Protein AF-A0A831V2F8-F1 (afdb_monomer_lite)

Sequence (183 aa):
MRHIHQRRVPRESDLRRYWKVMTLSERFEQLVAALLGAIIAVIILLALWELVRLVVETLLLQHQSVLAHSVFQRLFGAILTLLIAMEFQHSIIKVIERREHIIQTKIVILIALLALARKFIVLDTGATEPTMVFALAFGVLVLGGVYWLIEQRDAARRGEEAETRVTSAEHPETDDASSRKPS

Radius of gyration: 27.71 Å; chains: 1; bounding box: 48×60×98 Å

Structure (mmCIF, N/CA/C/O backbone):
data_AF-A0A831V2F8-F1
#
_entry.id   AF-A0A831V2F8-F1
#
loop_
_atom_site.group_PDB
_atom_site.id
_atom_site.type_symbol
_atom_site.label_atom_id
_atom_site.label_alt_id
_atom_site.label_comp_id
_atom_site.label_asym_id
_atom_site.label_entity_id
_atom_site.label_seq_id
_atom_site.pdbx_PDB_ins_code
_atom_site.Cartn_x
_atom_site.Cartn_y
_atom_site.Cartn_z
_atom_site.occupancy
_atom_site.B_iso_or_equiv
_atom_site.auth_seq_id
_atom_site.auth_comp_id
_atom_site.auth_asym_id
_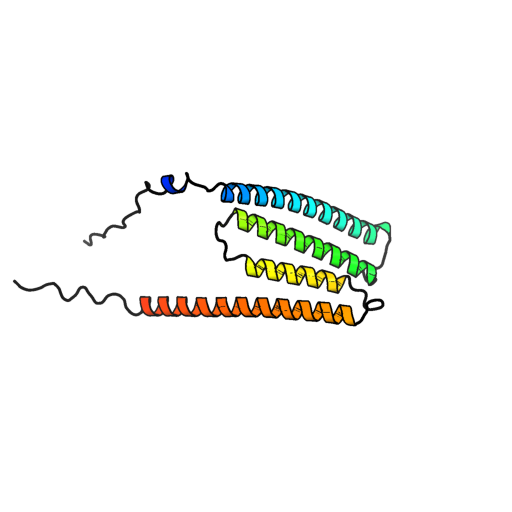atom_site.auth_atom_id
_atom_site.pdbx_PDB_model_num
ATOM 1 N N . MET A 1 1 ? -8.164 -39.244 50.271 1.00 42.78 1 MET A N 1
ATOM 2 C CA . MET A 1 1 ? -9.124 -39.095 49.155 1.00 42.78 1 MET A CA 1
ATOM 3 C C . MET A 1 1 ? -9.509 -37.622 49.056 1.00 42.78 1 MET A C 1
ATOM 5 O O . MET A 1 1 ? -10.191 -37.127 49.940 1.00 42.78 1 MET A O 1
ATOM 9 N N . ARG A 1 2 ? -8.952 -36.887 48.080 1.00 38.97 2 ARG A N 1
ATOM 10 C CA . ARG A 1 2 ? -9.178 -35.441 47.888 1.00 38.97 2 ARG A CA 1
ATOM 11 C C . ARG A 1 2 ? -10.436 -35.233 47.042 1.00 38.97 2 ARG A C 1
ATOM 13 O O . ARG A 1 2 ? -10.473 -35.670 45.897 1.00 38.97 2 ARG A O 1
ATOM 20 N N . HIS A 1 3 ? -11.437 -34.566 47.608 1.00 46.75 3 HIS A N 1
ATOM 21 C CA . HIS A 1 3 ? -12.603 -34.077 46.877 1.00 46.75 3 HIS A CA 1
ATOM 22 C C . HIS A 1 3 ? -12.227 -32.796 46.118 1.00 46.75 3 HIS A C 1
ATOM 24 O O . HIS A 1 3 ? -11.778 -31.822 46.714 1.00 46.75 3 HIS A O 1
ATOM 30 N N . ILE A 1 4 ? -12.380 -32.823 44.794 1.00 60.44 4 ILE A N 1
ATOM 31 C CA . ILE A 1 4 ? -12.066 -31.727 43.870 1.00 60.44 4 ILE A CA 1
ATOM 32 C C . ILE A 1 4 ? -13.228 -30.722 43.881 1.00 60.44 4 ILE A C 1
ATOM 34 O O . ILE A 1 4 ? -14.377 -31.089 43.635 1.00 60.44 4 ILE A O 1
ATOM 38 N N . HIS A 1 5 ? -12.932 -29.454 44.174 1.00 50.97 5 HIS A N 1
ATOM 39 C CA . HIS A 1 5 ? -13.877 -28.342 44.087 1.00 50.97 5 HIS A CA 1
ATOM 40 C C . HIS A 1 5 ? -14.107 -27.907 42.629 1.00 50.97 5 HIS A C 1
ATOM 42 O O . HIS A 1 5 ? -13.203 -27.475 41.922 1.00 50.97 5 HIS A O 1
ATOM 48 N N . GLN A 1 6 ? -15.360 -28.083 42.213 1.00 54.88 6 GLN A N 1
ATOM 49 C CA . GLN A 1 6 ? -16.179 -27.270 41.308 1.00 54.88 6 GLN A CA 1
ATOM 50 C C . GLN A 1 6 ? -15.471 -26.224 40.421 1.00 54.88 6 GLN A C 1
ATOM 52 O O . GLN A 1 6 ? -15.210 -25.100 40.841 1.00 54.88 6 GLN A O 1
ATOM 57 N N . ARG A 1 7 ? -15.357 -26.523 39.119 1.00 49.09 7 ARG A N 1
ATOM 58 C CA . ARG A 1 7 ? -15.376 -25.484 38.077 1.00 49.09 7 ARG A CA 1
ATOM 59 C C . ARG A 1 7 ? -16.835 -25.109 37.810 1.00 49.09 7 ARG A C 1
ATOM 61 O O . ARG A 1 7 ? -17.581 -25.912 37.254 1.00 49.09 7 ARG A O 1
ATOM 68 N N . ARG A 1 8 ? -17.259 -23.907 38.210 1.00 52.59 8 ARG A N 1
ATOM 69 C CA . ARG A 1 8 ? -18.537 -23.339 37.756 1.00 52.59 8 ARG A CA 1
ATOM 70 C C . ARG A 1 8 ? -18.404 -22.977 36.278 1.00 52.59 8 ARG A C 1
ATOM 72 O O . ARG A 1 8 ? -17.738 -22.010 35.929 1.00 52.59 8 ARG A O 1
ATOM 79 N N . VAL A 1 9 ? -19.027 -23.776 35.421 1.00 52.88 9 VAL A N 1
ATOM 80 C CA . VAL A 1 9 ? -19.298 -23.432 34.022 1.00 52.88 9 VAL A CA 1
ATOM 81 C C . VAL A 1 9 ? -20.308 -22.275 33.980 1.00 52.88 9 VAL A C 1
ATOM 83 O O . VAL A 1 9 ? -21.363 -22.384 34.614 1.00 52.88 9 VAL A O 1
ATOM 86 N N . PRO A 1 10 ? -20.018 -21.161 33.281 1.00 50.22 10 PRO A N 1
ATOM 87 C CA . PRO A 1 10 ? -20.998 -20.109 33.047 1.00 50.22 10 PRO A CA 1
ATOM 88 C C . PRO A 1 10 ? -22.202 -20.678 32.289 1.00 50.22 10 PRO A C 1
ATOM 90 O O . PRO A 1 10 ? -22.064 -21.398 31.305 1.00 50.22 10 PRO A O 1
ATOM 93 N N . ARG A 1 11 ? -23.390 -20.388 32.813 1.00 50.78 11 ARG A N 1
ATOM 94 C CA . ARG A 1 11 ? -24.685 -20.943 32.417 1.00 50.78 11 ARG A CA 1
ATOM 95 C C . ARG A 1 11 ? -25.108 -20.369 31.055 1.00 50.78 11 ARG A C 1
ATOM 97 O O . ARG A 1 11 ? -25.172 -19.157 30.894 1.00 50.78 11 ARG A O 1
ATOM 104 N N . GLU A 1 12 ? -25.425 -21.238 30.097 1.00 57.12 12 GLU A N 1
ATOM 105 C CA . GLU A 1 12 ? -25.639 -20.946 28.663 1.00 57.12 12 GLU A CA 1
ATOM 106 C C . GLU A 1 12 ? -26.826 -20.022 28.293 1.00 57.12 12 GLU A C 1
ATOM 108 O O . GLU A 1 12 ? -27.190 -19.903 27.122 1.00 57.12 12 GLU A O 1
ATOM 113 N N . SER A 1 13 ? -27.460 -19.336 29.245 1.00 54.94 13 SER A N 1
ATOM 114 C CA . SER A 1 13 ? -28.701 -18.587 28.996 1.00 54.94 13 SER A CA 1
ATOM 115 C C . SER A 1 13 ? -28.550 -17.079 28.748 1.00 54.94 13 SER A C 1
ATOM 117 O O . SER A 1 13 ? -29.557 -16.449 28.434 1.00 54.94 13 SER A O 1
ATOM 119 N N . ASP A 1 14 ? -27.339 -16.508 28.781 1.00 51.28 14 ASP A N 1
ATOM 120 C CA . ASP A 1 14 ? -27.121 -15.065 28.523 1.00 51.28 14 ASP A CA 1
ATOM 121 C C . ASP A 1 14 ? -26.509 -14.730 27.149 1.00 51.28 14 ASP A C 1
ATOM 123 O O . ASP A 1 14 ? -26.396 -13.563 26.781 1.00 51.28 14 ASP A O 1
ATOM 127 N N . LEU A 1 15 ? -26.202 -15.729 26.314 1.00 54.66 15 LEU A N 1
ATOM 128 C CA . LEU A 1 15 ? -25.668 -15.487 24.963 1.00 54.66 15 LEU A CA 1
ATOM 129 C C . LEU A 1 15 ? -26.760 -15.050 23.973 1.00 54.66 15 LEU A C 1
ATOM 131 O O . LEU A 1 15 ? -26.534 -14.207 23.109 1.00 54.66 15 LEU A O 1
ATOM 135 N N . ARG A 1 16 ? -27.989 -15.562 24.121 1.00 55.72 16 ARG A N 1
ATOM 136 C CA . ARG A 1 16 ? -29.095 -15.277 23.187 1.00 55.72 16 ARG A CA 1
ATOM 137 C C . ARG A 1 16 ? -29.676 -13.866 23.304 1.00 55.72 16 ARG A C 1
ATOM 139 O O . ARG A 1 16 ? -30.318 -13.413 22.358 1.00 55.72 16 ARG A O 1
ATOM 146 N N . ARG A 1 17 ? -29.473 -13.168 24.428 1.00 50.97 17 ARG A N 1
ATOM 147 C CA . ARG A 1 17 ? -30.056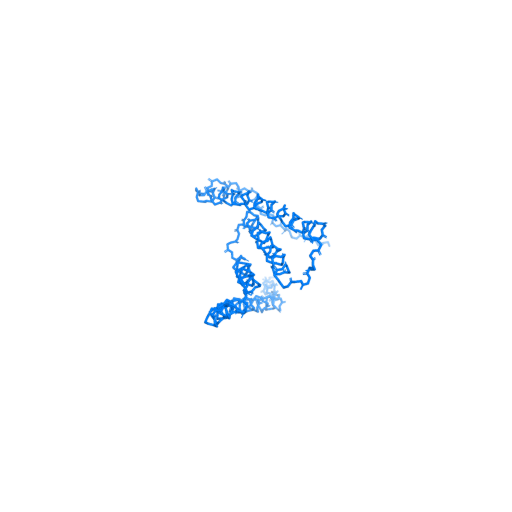 -11.834 24.663 1.00 50.97 17 ARG A CA 1
ATOM 148 C C . ARG A 1 17 ? -29.176 -10.687 24.137 1.00 50.97 17 ARG A C 1
ATOM 150 O O . ARG A 1 17 ? -29.724 -9.643 23.809 1.00 50.97 17 ARG A O 1
ATOM 157 N N . TYR A 1 18 ? -27.879 -10.917 23.907 1.00 51.38 18 TYR A N 1
ATOM 158 C CA . TYR A 1 18 ? -27.002 -9.987 23.169 1.00 51.38 18 TYR A CA 1
ATOM 159 C C . TYR A 1 18 ? -27.113 -10.116 21.637 1.00 51.38 18 TYR A C 1
ATOM 161 O O . TYR A 1 18 ? -26.803 -9.183 20.906 1.00 51.38 18 TYR A O 1
ATOM 169 N N . TRP A 1 19 ? -27.613 -11.248 21.129 1.00 49.22 19 TRP A N 1
ATOM 170 C CA . TRP A 1 19 ? -27.715 -11.526 19.686 1.00 49.22 19 TRP A CA 1
ATOM 171 C C . TRP A 1 19 ? -28.870 -10.813 18.971 1.00 49.22 19 TRP A C 1
ATOM 173 O O . TRP A 1 19 ? -28.922 -10.801 17.742 1.00 49.22 19 TRP A O 1
ATOM 183 N N . LYS A 1 20 ? -29.821 -10.229 19.710 1.00 56.22 20 LYS A N 1
ATOM 184 C CA . LYS A 1 20 ? -31.050 -9.665 19.129 1.00 56.22 20 LYS A CA 1
ATOM 185 C C . LYS A 1 20 ? -31.194 -8.156 19.306 1.00 56.22 20 LYS A C 1
ATOM 187 O O . LYS A 1 20 ? -32.311 -7.653 19.275 1.00 56.22 20 LYS A O 1
ATOM 192 N N . VAL A 1 21 ? -30.076 -7.444 19.429 1.00 50.19 21 VAL A N 1
ATOM 193 C CA . VAL A 1 21 ? -30.029 -5.998 19.179 1.00 50.19 21 VAL A CA 1
ATOM 194 C C . VAL A 1 21 ? -28.706 -5.632 18.492 1.00 50.19 21 VAL A C 1
ATOM 196 O O . VAL A 1 21 ? -27.949 -4.809 18.986 1.00 50.19 21 VAL A O 1
ATOM 199 N N . MET A 1 22 ? -28.401 -6.249 17.343 1.00 49.69 22 MET A N 1
ATOM 200 C CA . MET A 1 22 ? -27.453 -5.609 16.420 1.00 49.69 22 MET A CA 1
ATOM 201 C C . MET A 1 22 ? -28.088 -4.287 15.993 1.00 49.69 22 MET A C 1
ATOM 203 O O . MET A 1 22 ? -29.151 -4.275 15.364 1.00 49.69 22 MET A O 1
ATOM 207 N N . THR A 1 23 ? -27.470 -3.180 16.383 1.00 66.50 23 THR A N 1
ATOM 208 C CA . THR A 1 23 ? -27.833 -1.843 15.923 1.00 66.50 23 THR A CA 1
ATOM 209 C C . THR A 1 23 ? -27.769 -1.814 14.389 1.00 66.50 23 THR A C 1
ATOM 211 O O . THR A 1 23 ? -26.953 -2.501 13.774 1.00 66.50 23 THR A O 1
ATOM 214 N N . LEU A 1 24 ? -28.651 -1.051 13.733 1.00 66.06 24 LEU A N 1
ATOM 215 C CA . LEU A 1 24 ? -28.667 -0.914 12.264 1.00 66.06 24 LEU A CA 1
ATOM 216 C C . LEU A 1 24 ? -27.278 -0.570 11.690 1.00 66.06 24 LEU A C 1
ATOM 218 O O . LEU A 1 24 ? -26.928 -1.040 10.609 1.00 66.06 24 LEU A O 1
ATOM 222 N N . SER A 1 25 ? -26.478 0.182 12.452 1.00 66.38 25 SER A N 1
ATOM 223 C CA . SER A 1 25 ? -25.101 0.558 12.133 1.00 66.38 25 SER A CA 1
ATOM 224 C C . SER A 1 25 ? -24.179 -0.639 11.904 1.00 66.38 25 SER A C 1
ATOM 226 O O . SER A 1 25 ? -23.386 -0.624 10.973 1.00 66.38 25 SER A O 1
ATOM 228 N N . GLU A 1 26 ? -24.315 -1.704 12.690 1.00 71.62 26 GLU A N 1
ATOM 229 C CA . GLU A 1 26 ? -23.424 -2.864 12.612 1.00 71.62 26 GLU A CA 1
ATOM 230 C C . GLU A 1 26 ? -23.731 -3.742 11.388 1.00 71.62 26 GLU A C 1
ATOM 232 O O . GLU A 1 26 ? -22.834 -4.274 10.738 1.00 71.62 26 GLU A O 1
ATOM 237 N N . ARG A 1 27 ? -25.012 -3.847 11.011 1.00 76.50 27 ARG A N 1
ATOM 238 C CA . ARG A 1 27 ? -25.413 -4.497 9.752 1.00 76.50 27 ARG A CA 1
ATOM 239 C C . ARG A 1 27 ? -24.980 -3.687 8.534 1.00 76.50 27 ARG A C 1
ATOM 241 O O . ARG A 1 27 ? -24.582 -4.269 7.529 1.00 76.50 27 ARG A O 1
ATOM 248 N N . PHE A 1 28 ? -25.067 -2.361 8.628 1.00 80.50 28 PHE A N 1
ATOM 249 C CA . PHE A 1 28 ? -24.579 -1.460 7.591 1.00 80.50 28 PHE A CA 1
ATOM 250 C C . PHE A 1 28 ? -23.063 -1.595 7.410 1.00 80.50 28 PHE A C 1
ATOM 252 O O . PHE A 1 28 ? -22.603 -1.762 6.285 1.00 80.50 28 PHE A O 1
ATOM 259 N N . GLU A 1 29 ? -22.299 -1.622 8.502 1.00 79.31 29 GLU A N 1
ATOM 260 C CA . GLU A 1 29 ? -20.845 -1.802 8.477 1.00 79.31 29 GLU A CA 1
ATOM 261 C C . GLU A 1 29 ? -20.440 -3.124 7.814 1.00 79.31 29 GLU A C 1
ATOM 263 O O . GLU A 1 29 ? -19.597 -3.132 6.919 1.00 79.31 29 GLU A O 1
ATOM 268 N N . GLN A 1 30 ? -21.101 -4.230 8.167 1.00 80.69 30 GLN A N 1
ATOM 269 C CA . GLN A 1 30 ? -20.844 -5.530 7.540 1.00 80.69 30 GLN A CA 1
ATOM 270 C C . GLN A 1 30 ? -21.167 -5.541 6.042 1.00 80.69 30 GLN A C 1
ATOM 272 O O . GLN A 1 30 ? -20.409 -6.111 5.257 1.00 80.69 30 GLN A O 1
ATOM 277 N N . LEU A 1 31 ? -22.268 -4.904 5.630 1.00 86.75 31 LEU A N 1
ATOM 278 C CA . LEU A 1 31 ? -22.642 -4.808 4.219 1.00 86.75 31 LEU A CA 1
ATOM 279 C C . LEU A 1 31 ? -21.632 -3.969 3.426 1.00 86.75 31 LEU A C 1
ATOM 281 O O . LEU A 1 31 ? -21.226 -4.371 2.336 1.00 86.75 31 LEU A O 1
ATOM 285 N N . VAL A 1 32 ? -21.191 -2.838 3.983 1.00 87.19 32 VAL A N 1
ATOM 286 C CA . VAL A 1 32 ? -20.168 -1.981 3.370 1.00 87.19 32 VAL A CA 1
ATOM 287 C C . VAL A 1 32 ? -18.833 -2.716 3.275 1.00 87.19 32 VAL A C 1
ATOM 289 O O . VAL A 1 32 ? -18.218 -2.701 2.212 1.00 87.19 32 VAL A O 1
ATOM 292 N N . ALA A 1 33 ? -18.401 -3.403 4.334 1.00 85.38 33 ALA A N 1
ATOM 293 C CA . ALA A 1 33 ? -17.159 -4.171 4.335 1.00 85.38 33 ALA A CA 1
ATOM 294 C C . ALA A 1 33 ? -17.191 -5.322 3.316 1.00 85.38 33 ALA A C 1
ATOM 296 O O . ALA A 1 33 ? -16.221 -5.519 2.585 1.00 85.38 33 ALA A O 1
ATOM 297 N N . ALA A 1 34 ? -18.313 -6.040 3.206 1.00 86.38 34 ALA A N 1
ATOM 298 C CA . ALA A 1 34 ? -18.486 -7.103 2.217 1.00 86.38 34 ALA A CA 1
ATOM 299 C C . ALA A 1 34 ? -18.450 -6.564 0.778 1.00 86.38 34 ALA A C 1
ATOM 301 O O . ALA A 1 34 ? -17.756 -7.122 -0.075 1.00 86.38 34 ALA A O 1
ATOM 302 N N . LEU A 1 35 ? -19.152 -5.456 0.511 1.00 91.75 35 LEU A N 1
ATOM 303 C CA . LEU A 1 35 ? -19.142 -4.806 -0.799 1.00 91.75 35 LEU A CA 1
ATOM 304 C C . LEU A 1 35 ? -17.740 -4.300 -1.159 1.00 91.75 35 LEU A C 1
ATOM 306 O O . LEU A 1 35 ? -17.266 -4.529 -2.270 1.00 91.75 35 LEU A O 1
ATOM 310 N N . LEU A 1 36 ? -17.057 -3.656 -0.211 1.00 90.81 36 LEU A N 1
ATOM 311 C CA . LEU A 1 36 ? -15.697 -3.163 -0.397 1.00 90.81 36 LEU A CA 1
ATOM 312 C C . LEU A 1 36 ? -14.716 -4.313 -0.655 1.00 90.81 36 LEU A C 1
ATOM 314 O O . LEU A 1 36 ? -13.909 -4.224 -1.578 1.00 90.81 36 LEU A O 1
ATOM 318 N N . GLY A 1 37 ? -14.823 -5.412 0.096 1.00 91.25 37 GLY A N 1
ATOM 319 C CA . GLY A 1 37 ? -14.032 -6.622 -0.126 1.00 91.25 37 GLY A CA 1
ATOM 320 C C . GLY A 1 37 ? -14.228 -7.197 -1.530 1.00 91.25 37 GLY A C 1
ATOM 321 O O . GLY A 1 37 ? -13.247 -7.504 -2.203 1.00 91.25 37 GLY A O 1
ATOM 322 N N . ALA A 1 38 ? -15.471 -7.266 -2.016 1.00 93.19 38 ALA A N 1
ATOM 323 C CA . ALA A 1 38 ? -15.769 -7.736 -3.370 1.00 93.19 38 ALA A CA 1
ATOM 324 C C . ALA A 1 38 ? -15.183 -6.817 -4.457 1.00 93.19 38 ALA A C 1
ATOM 326 O O . ALA A 1 38 ? -14.589 -7.300 -5.421 1.00 93.19 38 ALA A O 1
ATOM 327 N N . ILE A 1 39 ? -15.302 -5.496 -4.292 1.00 95.31 39 ILE A N 1
ATOM 328 C CA . ILE A 1 39 ? -14.727 -4.517 -5.226 1.00 95.31 39 ILE A CA 1
ATOM 329 C C . ILE A 1 39 ? -13.201 -4.648 -5.269 1.00 95.31 39 ILE A C 1
ATOM 331 O O . ILE A 1 39 ? -12.621 -4.713 -6.354 1.00 95.31 39 ILE A O 1
ATOM 335 N N . ILE A 1 40 ? -12.544 -4.728 -4.108 1.00 93.31 40 ILE A N 1
ATOM 336 C CA . ILE A 1 40 ? -11.086 -4.877 -4.032 1.00 93.31 40 ILE A CA 1
ATOM 337 C C . ILE A 1 40 ? -10.644 -6.203 -4.664 1.00 93.31 40 ILE A C 1
ATOM 339 O O . ILE A 1 40 ? -9.666 -6.207 -5.408 1.00 93.31 40 ILE A O 1
ATOM 343 N N . ALA A 1 41 ? -11.377 -7.299 -4.452 1.00 94.44 41 ALA A N 1
ATOM 344 C CA . ALA A 1 41 ? -11.075 -8.585 -5.080 1.00 94.44 41 ALA A CA 1
ATOM 345 C C . ALA A 1 41 ? -11.076 -8.494 -6.614 1.00 94.44 41 ALA A C 1
ATOM 347 O O . ALA A 1 41 ? -10.150 -8.975 -7.268 1.00 94.44 41 ALA A O 1
ATOM 348 N N . VAL A 1 42 ? -12.068 -7.814 -7.200 1.00 96.62 42 VAL A N 1
ATOM 349 C CA . VAL A 1 42 ? -12.112 -7.564 -8.650 1.00 96.62 42 VAL A CA 1
ATOM 350 C C . VAL A 1 42 ? -10.925 -6.708 -9.097 1.00 96.62 42 VAL A C 1
ATOM 352 O O . VAL A 1 42 ? -10.275 -7.040 -10.086 1.00 96.62 42 VAL A O 1
ATOM 355 N N . ILE A 1 43 ? -10.593 -5.645 -8.359 1.00 95.50 43 ILE A N 1
ATOM 356 C CA . ILE A 1 43 ? -9.433 -4.790 -8.659 1.00 95.50 43 ILE A CA 1
ATOM 357 C C . ILE A 1 43 ? -8.130 -5.598 -8.640 1.00 95.50 43 ILE A C 1
ATOM 359 O O . ILE A 1 43 ? -7.308 -5.427 -9.536 1.00 95.50 43 ILE A O 1
ATOM 363 N N . ILE A 1 44 ? -7.945 -6.494 -7.666 1.00 95.69 44 ILE A N 1
ATOM 364 C CA . ILE A 1 44 ? -6.767 -7.369 -7.577 1.00 95.69 44 ILE A CA 1
ATOM 365 C C . ILE A 1 44 ? -6.667 -8.263 -8.812 1.00 95.69 44 ILE A C 1
ATOM 367 O O . ILE A 1 44 ? -5.592 -8.360 -9.398 1.00 95.69 44 ILE A O 1
ATOM 371 N N . LEU A 1 45 ? -7.771 -8.885 -9.239 1.00 97.31 45 LEU A N 1
ATOM 372 C CA . LEU A 1 45 ? -7.783 -9.737 -10.431 1.00 97.31 45 LEU A CA 1
ATOM 373 C C . LEU A 1 45 ? -7.425 -8.950 -11.698 1.00 97.31 45 LEU A C 1
ATOM 375 O O . LEU A 1 45 ? -6.604 -9.410 -12.491 1.00 97.31 45 LEU A O 1
ATOM 379 N N . LEU A 1 46 ? -7.988 -7.751 -11.868 1.00 96.38 46 LEU A N 1
ATOM 380 C CA . LEU A 1 46 ? -7.681 -6.872 -12.999 1.00 96.38 46 LEU A CA 1
ATOM 381 C C . LEU A 1 46 ? -6.220 -6.403 -12.980 1.00 96.38 46 LEU A C 1
ATOM 383 O O . LEU A 1 46 ? -5.549 -6.437 -14.008 1.00 96.38 46 LEU A O 1
ATOM 387 N N . ALA A 1 47 ? -5.710 -5.999 -11.816 1.00 95.00 47 ALA A N 1
ATOM 388 C CA . ALA A 1 47 ? -4.330 -5.552 -11.657 1.00 95.00 47 ALA A CA 1
ATOM 389 C C . ALA A 1 47 ? -3.326 -6.690 -11.885 1.00 95.00 47 ALA A C 1
ATOM 391 O O . ALA A 1 47 ? -2.286 -6.476 -12.504 1.00 95.00 47 ALA A O 1
ATOM 392 N N . LEU A 1 48 ? -3.639 -7.903 -11.423 1.00 96.81 48 LEU A N 1
ATOM 393 C CA . LEU A 1 48 ? -2.827 -9.090 -11.674 1.00 96.81 48 LEU A CA 1
ATOM 394 C C . LEU A 1 48 ? -2.808 -9.437 -13.165 1.00 96.81 48 LEU A C 1
ATOM 396 O O . LEU A 1 48 ? -1.740 -9.701 -13.713 1.00 96.81 48 LEU A O 1
ATOM 400 N N . TRP A 1 49 ? -3.968 -9.407 -13.823 1.00 97.38 49 TRP A N 1
ATOM 401 C CA . TRP A 1 49 ? -4.064 -9.628 -15.264 1.00 97.38 49 TRP A CA 1
ATOM 402 C C . TRP A 1 49 ? -3.209 -8.627 -16.048 1.00 97.38 49 TRP A C 1
ATOM 404 O O . TRP A 1 49 ? -2.409 -9.024 -16.897 1.00 97.38 49 TRP A O 1
ATOM 414 N N . GLU A 1 50 ? -3.326 -7.341 -15.721 1.00 94.88 50 GLU A N 1
ATOM 415 C CA . GLU A 1 50 ? -2.544 -6.279 -16.355 1.00 94.88 50 GLU A CA 1
ATOM 416 C C . GLU A 1 50 ? -1.041 -6.448 -16.102 1.00 94.88 50 GLU A C 1
ATOM 418 O O . GLU A 1 50 ? -0.236 -6.298 -17.019 1.00 94.88 50 GLU A O 1
ATOM 423 N N . LEU A 1 51 ? -0.647 -6.834 -14.885 1.00 94.31 51 LEU A N 1
ATOM 424 C CA . LEU A 1 51 ? 0.748 -7.109 -14.551 1.00 94.31 51 LEU A CA 1
ATOM 425 C C . LEU A 1 51 ? 1.310 -8.275 -15.375 1.00 94.31 51 LEU A C 1
ATOM 427 O O . LEU A 1 51 ? 2.412 -8.168 -15.912 1.00 94.31 51 LEU A O 1
ATOM 431 N N . VAL A 1 52 ? 0.562 -9.373 -15.508 1.00 94.44 52 VAL A N 1
ATOM 432 C CA . VAL A 1 52 ? 0.974 -10.520 -16.333 1.00 94.44 52 VAL A CA 1
ATOM 433 C C . VAL A 1 52 ? 1.112 -10.101 -17.793 1.00 94.44 52 VAL A C 1
ATOM 435 O O . VAL A 1 52 ? 2.129 -10.409 -18.416 1.00 94.44 52 VAL A O 1
ATOM 438 N N . ARG A 1 53 ? 0.140 -9.354 -18.330 1.00 93.94 53 ARG A N 1
ATOM 439 C CA . ARG A 1 53 ? 0.202 -8.822 -19.695 1.00 93.94 53 ARG A CA 1
ATOM 440 C C . ARG A 1 53 ? 1.444 -7.955 -19.899 1.00 93.94 53 ARG A C 1
ATOM 442 O O . ARG A 1 53 ? 2.170 -8.168 -20.867 1.00 93.94 53 ARG A O 1
ATOM 449 N N . LEU A 1 54 ? 1.713 -7.032 -18.976 1.00 91.38 54 LEU A N 1
ATOM 450 C CA . LEU A 1 54 ? 2.869 -6.140 -19.015 1.00 91.38 54 LEU A CA 1
ATOM 451 C C . LEU A 1 54 ? 4.190 -6.922 -19.031 1.00 91.38 54 LEU A C 1
ATOM 453 O O . LEU A 1 54 ? 5.074 -6.619 -19.832 1.00 91.38 54 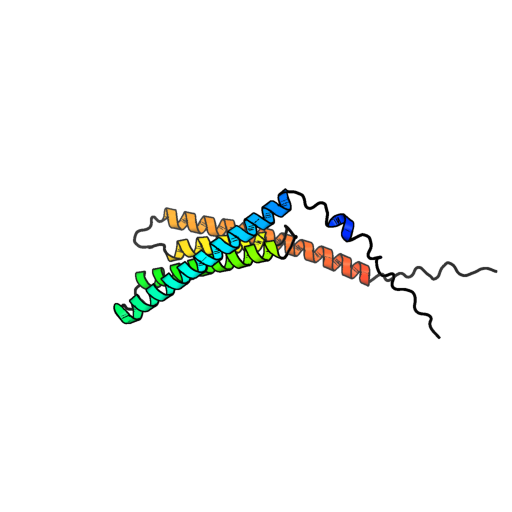LEU A O 1
ATOM 457 N N . VAL A 1 55 ? 4.325 -7.943 -18.180 1.00 90.75 55 VAL A N 1
ATOM 458 C CA . VAL A 1 55 ? 5.517 -8.807 -18.122 1.00 90.75 55 VAL A CA 1
ATOM 459 C C . VAL A 1 55 ? 5.692 -9.591 -19.424 1.00 90.75 55 VAL A C 1
ATOM 461 O O . VAL A 1 55 ? 6.786 -9.595 -19.988 1.00 90.75 55 VAL A O 1
ATOM 464 N N . VAL A 1 56 ? 4.624 -10.220 -19.921 1.00 90.56 56 VAL A N 1
ATOM 465 C CA . VAL A 1 56 ? 4.636 -11.008 -21.164 1.00 90.56 56 VAL A CA 1
ATOM 466 C C . VAL A 1 56 ? 5.010 -10.140 -22.361 1.00 90.56 56 VAL A C 1
ATOM 468 O O . VAL A 1 56 ? 5.891 -10.513 -23.132 1.00 90.56 56 VAL A O 1
ATOM 471 N N . GLU A 1 57 ? 4.396 -8.967 -22.508 1.00 88.38 57 GLU A N 1
ATOM 472 C CA . GLU A 1 57 ? 4.679 -8.064 -23.624 1.00 88.38 57 GLU A CA 1
ATOM 473 C C . GLU A 1 57 ? 6.120 -7.548 -23.586 1.00 88.38 57 GLU A C 1
ATOM 475 O O . GLU A 1 57 ? 6.808 -7.544 -24.609 1.00 88.38 57 GLU A O 1
ATOM 480 N N . THR A 1 58 ? 6.609 -7.191 -22.399 1.00 85.50 58 THR A N 1
ATOM 481 C CA . THR A 1 58 ? 7.971 -6.678 -22.220 1.00 85.50 58 THR A CA 1
ATOM 482 C C . THR A 1 58 ? 9.030 -7.736 -22.547 1.00 85.50 58 THR A C 1
ATOM 484 O O . THR A 1 58 ? 9.978 -7.438 -23.274 1.00 85.50 58 THR A O 1
ATOM 487 N N . LEU A 1 59 ? 8.882 -8.961 -22.023 1.00 82.88 59 LEU A N 1
ATOM 488 C CA . LEU A 1 59 ? 9.884 -10.022 -22.180 1.00 82.88 59 LEU A CA 1
ATOM 489 C C . LEU A 1 59 ? 9.793 -10.733 -23.533 1.00 82.88 59 LEU A C 1
ATOM 491 O O . LEU A 1 59 ? 10.824 -10.987 -24.146 1.00 82.88 59 LEU A O 1
ATOM 495 N N . LEU A 1 60 ? 8.584 -11.092 -23.977 1.00 81.00 60 LEU A N 1
ATOM 496 C CA . LEU A 1 60 ? 8.392 -12.000 -25.114 1.00 81.00 60 LEU A CA 1
ATOM 497 C C . LEU A 1 60 ? 8.133 -11.266 -26.431 1.00 81.00 60 LEU A C 1
ATOM 499 O O . LEU A 1 60 ? 8.593 -11.722 -27.475 1.00 81.00 60 LEU A O 1
ATOM 503 N N . LEU A 1 61 ? 7.400 -10.148 -26.405 1.00 76.44 61 LEU A N 1
ATOM 504 C CA . LEU A 1 61 ? 7.014 -9.441 -27.631 1.00 76.44 61 LEU A CA 1
ATOM 505 C C . LEU A 1 61 ? 8.034 -8.365 -28.003 1.00 76.44 61 LEU A C 1
ATOM 507 O O . LEU A 1 61 ? 8.501 -8.324 -29.138 1.00 76.44 61 LEU A O 1
ATOM 511 N N . GLN A 1 62 ? 8.412 -7.511 -27.051 1.00 78.25 62 GLN A N 1
ATOM 512 C CA . GLN A 1 62 ? 9.234 -6.335 -27.342 1.00 78.25 62 GLN A CA 1
ATOM 513 C C . GLN A 1 62 ? 10.748 -6.564 -27.184 1.00 78.25 62 GLN A C 1
ATOM 515 O O . GLN A 1 62 ? 11.515 -5.702 -27.603 1.00 78.25 62 GLN A O 1
ATOM 520 N N . HIS A 1 63 ? 11.190 -7.690 -26.598 1.00 77.75 63 HIS A N 1
ATOM 521 C CA . HIS A 1 63 ? 12.609 -7.992 -26.311 1.00 77.75 63 HIS A CA 1
ATOM 522 C C . HIS A 1 63 ? 13.357 -6.836 -25.613 1.00 77.75 63 HIS A C 1
ATOM 524 O O . HIS A 1 63 ? 14.566 -6.658 -25.776 1.00 77.75 63 HIS A O 1
ATOM 530 N N . GLN A 1 64 ? 12.636 -6.024 -24.838 1.00 72.62 64 GLN A N 1
ATOM 531 C CA . GLN A 1 64 ? 13.212 -4.867 -24.165 1.00 72.62 64 GLN A CA 1
ATOM 532 C C . GLN A 1 64 ? 14.113 -5.347 -23.032 1.00 72.62 64 GLN A C 1
ATOM 534 O O . GLN A 1 64 ? 13.786 -6.291 -22.307 1.00 72.62 64 GLN A O 1
ATOM 539 N N . SER A 1 65 ? 15.239 -4.667 -22.826 1.00 73.50 65 SER A N 1
ATOM 540 C CA . SER A 1 65 ? 16.054 -4.924 -21.646 1.00 73.50 65 SER A CA 1
ATOM 541 C C . SER A 1 65 ? 15.263 -4.518 -20.400 1.00 73.50 65 SER A C 1
ATOM 543 O O . SER A 1 65 ? 14.951 -3.351 -20.181 1.00 73.50 65 SER A O 1
ATOM 545 N N . VAL A 1 66 ? 14.935 -5.493 -19.549 1.00 68.25 66 VAL A N 1
ATOM 546 C CA . VAL A 1 66 ? 14.192 -5.270 -18.291 1.00 68.25 66 VAL A CA 1
ATOM 547 C C . VAL A 1 66 ? 14.930 -4.295 -17.360 1.00 68.25 66 VAL A C 1
ATOM 549 O O . VAL A 1 66 ? 14.314 -3.631 -16.533 1.00 68.25 66 VAL A O 1
ATOM 552 N N . LEU A 1 67 ? 16.251 -4.173 -17.533 1.00 72.44 67 LEU A N 1
ATOM 553 C CA . LEU A 1 67 ? 17.110 -3.239 -16.808 1.00 72.44 67 LEU A CA 1
ATOM 554 C C . LEU A 1 67 ? 16.991 -1.784 -17.300 1.00 72.44 67 LEU A C 1
ATOM 556 O O . LEU A 1 67 ? 17.582 -0.892 -16.693 1.00 72.44 67 LEU A O 1
ATOM 560 N N . ALA A 1 68 ? 16.235 -1.514 -18.371 1.00 80.56 68 ALA A N 1
ATOM 561 C CA . ALA A 1 68 ? 15.904 -0.151 -18.757 1.00 80.56 68 ALA A CA 1
ATOM 562 C C . ALA A 1 68 ? 15.089 0.512 -17.638 1.00 80.56 68 ALA A C 1
ATOM 564 O O . ALA A 1 68 ? 14.039 0.009 -17.231 1.00 80.56 68 ALA A O 1
ATOM 565 N N . HIS A 1 69 ? 15.566 1.666 -17.164 1.00 78.81 69 HIS A N 1
ATOM 566 C CA . HIS A 1 69 ? 15.033 2.356 -15.986 1.00 78.81 69 HIS A CA 1
ATOM 567 C C . HIS A 1 69 ? 13.501 2.507 -16.012 1.00 78.81 69 HIS A C 1
ATOM 569 O O . HIS A 1 69 ? 12.820 2.152 -15.052 1.00 78.81 69 HIS A O 1
ATOM 575 N N . SER A 1 70 ? 12.941 2.919 -17.154 1.00 82.12 70 SER A N 1
ATOM 576 C CA . SER A 1 70 ? 11.500 3.148 -17.306 1.00 82.12 70 SER A CA 1
ATOM 577 C C . SER A 1 70 ? 10.657 1.868 -17.298 1.00 82.12 70 SER A C 1
ATOM 579 O O . SER A 1 70 ? 9.488 1.901 -16.917 1.00 82.12 70 SER A O 1
ATOM 581 N N . VAL A 1 71 ? 11.204 0.737 -17.746 1.00 84.38 71 VAL A N 1
ATOM 582 C CA . VAL A 1 71 ? 10.511 -0.562 -17.757 1.00 84.38 71 VAL A CA 1
ATOM 583 C C . VAL A 1 71 ? 10.512 -1.149 -16.351 1.00 84.38 71 VAL A C 1
ATOM 585 O O . VAL A 1 71 ? 9.462 -1.547 -15.846 1.00 84.38 71 VAL A O 1
ATOM 588 N N . PHE A 1 72 ? 11.669 -1.112 -15.688 1.00 84.19 72 PHE A N 1
ATOM 589 C CA . PHE A 1 72 ? 11.815 -1.550 -14.306 1.00 84.19 72 PHE A CA 1
ATOM 590 C C . PHE A 1 72 ? 10.881 -0.780 -13.358 1.00 84.19 72 PHE A C 1
ATOM 592 O O . PHE A 1 72 ? 10.144 -1.398 -12.588 1.00 84.19 72 PHE A O 1
ATOM 599 N N . GLN A 1 73 ? 10.835 0.556 -13.462 1.00 88.12 73 GLN A N 1
ATOM 600 C CA . GLN A 1 73 ? 9.924 1.392 -12.667 1.00 88.12 73 GLN A CA 1
ATOM 601 C C . GLN A 1 73 ? 8.450 1.040 -12.897 1.00 88.12 73 GLN A C 1
ATOM 603 O O . GLN A 1 73 ? 7.685 0.948 -11.936 1.00 88.12 73 GLN A O 1
ATOM 608 N N . ARG A 1 74 ? 8.041 0.807 -14.153 1.00 88.12 74 ARG A N 1
ATOM 609 C CA . ARG A 1 74 ? 6.661 0.421 -14.492 1.00 88.12 74 ARG A CA 1
ATOM 610 C C . ARG A 1 74 ? 6.274 -0.924 -13.877 1.00 88.12 74 ARG A C 1
ATOM 612 O O . ARG A 1 74 ? 5.215 -1.019 -13.259 1.00 88.12 74 ARG A O 1
ATOM 619 N N . LEU A 1 75 ? 7.140 -1.932 -13.985 1.00 89.81 75 LEU A N 1
ATOM 620 C CA . LEU A 1 75 ? 6.910 -3.258 -13.403 1.00 89.81 75 LEU A CA 1
ATOM 621 C C . LEU A 1 75 ? 6.834 -3.200 -11.877 1.00 89.81 75 LEU A C 1
ATOM 623 O O . LEU A 1 75 ? 5.869 -3.681 -11.283 1.00 89.81 75 LEU A O 1
ATOM 627 N N . PHE A 1 76 ? 7.818 -2.571 -11.235 1.00 89.12 76 PHE A N 1
ATOM 628 C CA . PHE A 1 76 ? 7.858 -2.490 -9.778 1.00 89.12 76 PHE A CA 1
ATOM 629 C C . PHE A 1 76 ? 6.701 -1.644 -9.225 1.00 89.12 76 PHE A C 1
ATOM 631 O O . PHE A 1 76 ? 6.077 -2.011 -8.231 1.00 89.12 76 PHE A O 1
ATOM 638 N N . GLY A 1 77 ? 6.326 -0.565 -9.919 1.00 89.50 77 GLY A N 1
ATOM 639 C CA . GLY A 1 77 ? 5.144 0.231 -9.597 1.00 89.50 77 GLY A CA 1
ATOM 640 C C . GLY A 1 77 ? 3.835 -0.559 -9.713 1.00 89.50 77 GLY A C 1
ATOM 641 O O . GLY A 1 77 ? 2.966 -0.429 -8.845 1.00 89.50 77 GLY A O 1
ATOM 642 N N . ALA A 1 78 ? 3.686 -1.407 -10.735 1.00 91.81 78 ALA A N 1
ATOM 643 C CA . ALA A 1 78 ? 2.523 -2.283 -10.891 1.00 91.81 78 ALA A CA 1
ATOM 644 C C . ALA A 1 78 ? 2.452 -3.342 -9.775 1.00 91.81 78 ALA A C 1
ATOM 646 O O . ALA A 1 78 ? 1.400 -3.500 -9.155 1.00 91.81 78 ALA A O 1
ATOM 647 N N . ILE A 1 79 ? 3.580 -3.976 -9.432 1.00 92.06 79 ILE A N 1
ATOM 648 C CA . ILE A 1 79 ? 3.675 -4.925 -8.309 1.00 92.06 79 ILE A CA 1
ATOM 649 C C . ILE A 1 79 ? 3.301 -4.249 -6.986 1.00 92.06 79 ILE A C 1
ATOM 651 O O . ILE A 1 79 ? 2.490 -4.781 -6.235 1.00 92.06 79 ILE A O 1
ATOM 655 N N . LEU A 1 80 ? 3.829 -3.055 -6.703 1.00 92.12 80 LEU A N 1
ATOM 656 C CA . LEU A 1 80 ? 3.468 -2.323 -5.487 1.00 92.12 80 LEU A CA 1
ATOM 657 C C . LEU A 1 80 ? 1.992 -1.945 -5.447 1.00 92.12 80 LEU A C 1
ATOM 659 O O . LEU A 1 80 ? 1.376 -2.031 -4.394 1.00 92.12 80 LEU A O 1
ATOM 663 N N . THR A 1 81 ? 1.409 -1.557 -6.583 1.00 90.94 81 THR A N 1
ATOM 664 C CA . THR A 1 81 ? -0.037 -1.296 -6.668 1.00 90.94 81 THR A CA 1
ATOM 665 C C . THR A 1 81 ? -0.838 -2.541 -6.283 1.00 90.94 81 THR A C 1
ATOM 667 O O . THR A 1 81 ? -1.804 -2.441 -5.528 1.00 90.94 81 THR A O 1
ATOM 670 N N . LEU A 1 82 ? -0.408 -3.717 -6.750 1.00 93.44 82 LEU A N 1
ATOM 671 C CA . LEU A 1 82 ? -1.032 -4.992 -6.412 1.00 93.44 82 LEU A CA 1
ATOM 672 C C . LEU A 1 82 ? -0.858 -5.339 -4.926 1.00 93.44 82 LEU A C 1
ATOM 674 O O . LEU A 1 82 ? -1.824 -5.743 -4.284 1.00 93.44 82 LEU A O 1
ATOM 678 N N . LEU A 1 83 ? 0.333 -5.123 -4.358 1.00 91.62 83 LEU A N 1
ATOM 679 C CA . LEU A 1 83 ? 0.594 -5.322 -2.928 1.00 91.62 83 LEU A CA 1
ATOM 680 C C . LEU A 1 83 ? -0.298 -4.426 -2.059 1.00 91.62 83 LEU A C 1
ATOM 682 O O . LEU A 1 83 ? -0.899 -4.923 -1.114 1.00 91.62 83 LEU A O 1
ATOM 686 N N . ILE A 1 84 ? -0.467 -3.147 -2.417 1.00 91.50 84 ILE A N 1
ATOM 687 C CA . ILE A 1 84 ? -1.402 -2.233 -1.736 1.00 91.50 84 ILE A CA 1
ATOM 688 C C . ILE A 1 84 ? -2.820 -2.817 -1.739 1.00 91.50 84 ILE A C 1
ATOM 690 O O . ILE A 1 84 ? -3.479 -2.848 -0.701 1.00 91.50 84 ILE A O 1
ATOM 694 N N . ALA A 1 85 ? -3.296 -3.293 -2.892 1.00 91.44 85 ALA A N 1
ATOM 695 C CA . ALA A 1 85 ? -4.642 -3.842 -3.021 1.00 91.44 85 ALA A CA 1
ATOM 696 C C . ALA A 1 85 ? -4.828 -5.129 -2.197 1.00 91.44 85 ALA A C 1
ATOM 698 O O . ALA A 1 85 ? -5.835 -5.270 -1.503 1.00 91.44 85 ALA A O 1
ATOM 699 N N . MET A 1 86 ? -3.850 -6.038 -2.220 1.00 92.25 86 MET A N 1
ATOM 700 C CA . MET A 1 86 ? -3.880 -7.269 -1.422 1.00 92.25 86 MET A CA 1
ATOM 701 C C . MET A 1 86 ? -3.848 -6.986 0.083 1.00 92.25 86 MET A C 1
ATOM 703 O O . MET A 1 86 ? -4.608 -7.599 0.833 1.00 92.25 86 MET A O 1
ATOM 707 N N . GLU A 1 87 ? -3.034 -6.024 0.520 1.00 90.00 87 GLU A N 1
ATOM 708 C CA . GLU A 1 87 ? -3.012 -5.573 1.914 1.00 90.00 87 GLU A CA 1
ATOM 709 C C . GLU A 1 87 ? -4.357 -4.972 2.329 1.00 90.00 87 GLU A C 1
ATOM 711 O O . GLU A 1 87 ? -4.883 -5.300 3.393 1.00 90.00 87 GLU A O 1
ATOM 716 N N . PHE A 1 88 ? -4.980 -4.153 1.475 1.00 88.00 88 PHE A N 1
ATOM 717 C CA . PHE A 1 88 ? -6.325 -3.644 1.740 1.00 88.00 88 PHE A CA 1
ATOM 718 C C . PHE A 1 88 ? -7.365 -4.765 1.833 1.00 88.00 88 PHE A C 1
ATOM 720 O O . PHE A 1 88 ? -8.174 -4.744 2.758 1.00 88.00 88 PHE A O 1
ATOM 727 N N . GLN A 1 89 ? -7.333 -5.765 0.947 1.00 89.81 89 GLN A N 1
ATOM 728 C CA . GLN A 1 89 ? -8.246 -6.910 1.021 1.00 89.81 89 GLN A CA 1
ATOM 729 C C . GLN A 1 89 ? -8.097 -7.661 2.349 1.00 89.81 89 GLN A C 1
ATOM 731 O O . GLN A 1 89 ? -9.093 -7.937 3.015 1.00 89.81 89 GLN A O 1
ATOM 736 N N . HIS A 1 90 ? -6.863 -7.946 2.769 1.00 86.25 90 HIS A N 1
ATOM 737 C CA . HIS A 1 90 ? -6.593 -8.604 4.047 1.00 86.25 90 HIS A CA 1
ATOM 738 C C . HIS A 1 90 ? -7.054 -7.742 5.234 1.00 86.25 90 HIS A C 1
ATOM 740 O O . HIS A 1 90 ? -7.686 -8.241 6.165 1.00 86.25 90 HIS A O 1
ATOM 746 N N . SER A 1 91 ? -6.810 -6.433 5.173 1.00 84.06 91 SER A N 1
ATOM 747 C CA . SER A 1 91 ? -7.249 -5.468 6.181 1.00 84.06 91 SER A CA 1
ATOM 748 C C . SER A 1 91 ? -8.777 -5.455 6.333 1.00 84.06 91 SER A C 1
ATOM 750 O O . SER A 1 91 ? -9.275 -5.498 7.455 1.00 84.06 91 SER A O 1
ATOM 752 N N . ILE A 1 92 ? -9.530 -5.486 5.227 1.00 83.94 92 ILE A N 1
ATOM 753 C CA . ILE A 1 92 ? -11.001 -5.542 5.241 1.00 83.94 92 ILE A CA 1
ATOM 754 C C . ILE A 1 92 ? -11.526 -6.890 5.742 1.00 83.94 92 ILE A C 1
ATOM 756 O O . ILE A 1 92 ? -12.435 -6.913 6.568 1.00 83.94 92 ILE A O 1
ATOM 760 N N . ILE A 1 93 ? -10.941 -8.013 5.316 1.00 82.31 93 ILE A N 1
ATOM 761 C CA . ILE A 1 93 ? -11.336 -9.343 5.814 1.00 82.31 93 ILE A CA 1
ATOM 762 C C . ILE A 1 93 ? -11.165 -9.416 7.335 1.00 82.31 93 ILE A C 1
ATOM 764 O O . ILE A 1 93 ? -12.053 -9.886 8.043 1.00 82.31 93 ILE A O 1
ATOM 768 N N . LYS A 1 94 ? -10.069 -8.862 7.860 1.00 76.44 94 LYS A N 1
ATOM 769 C CA . LYS A 1 94 ? -9.809 -8.818 9.301 1.00 76.44 94 LYS A CA 1
ATOM 770 C C . LYS A 1 94 ? -10.845 -7.991 10.073 1.00 76.44 94 LYS A C 1
ATOM 772 O O . LYS A 1 94 ? -11.171 -8.360 11.199 1.00 76.44 94 LYS A O 1
ATOM 777 N N . VAL A 1 95 ? -11.373 -6.913 9.484 1.00 74.06 95 VAL A N 1
ATOM 778 C CA . VAL A 1 95 ? -12.484 -6.122 10.060 1.00 74.06 95 VAL A CA 1
ATOM 779 C C . VAL A 1 95 ? -13.767 -6.948 10.132 1.00 74.06 95 VAL A C 1
ATOM 781 O O . VAL A 1 95 ? -14.486 -6.889 11.124 1.00 74.06 95 VAL A O 1
ATOM 784 N N . ILE A 1 96 ? -14.035 -7.760 9.108 1.00 72.31 96 ILE A N 1
ATOM 785 C CA . ILE A 1 96 ? -15.199 -8.654 9.084 1.00 72.31 96 ILE A CA 1
ATOM 786 C C . ILE A 1 96 ? -15.062 -9.758 10.152 1.00 72.31 96 ILE A C 1
ATOM 788 O O . ILE A 1 96 ? -16.050 -10.108 10.799 1.00 72.31 96 ILE A O 1
ATOM 792 N N . GLU A 1 97 ? -13.851 -10.289 10.365 1.00 69.19 97 GLU A N 1
ATOM 793 C CA . GLU A 1 97 ? -13.591 -11.393 11.303 1.00 69.19 97 GLU A CA 1
ATOM 794 C C . GLU A 1 97 ? -13.477 -10.974 12.775 1.00 69.19 97 GLU A C 1
ATOM 796 O O . GLU A 1 97 ? -13.902 -11.716 13.664 1.00 69.19 97 GLU A O 1
ATOM 801 N N . ARG A 1 98 ? -12.892 -9.808 13.073 1.00 57.44 98 ARG A N 1
ATOM 802 C CA . ARG A 1 98 ? -12.687 -9.337 14.449 1.00 57.44 98 ARG A CA 1
ATOM 803 C C . ARG A 1 98 ? -13.481 -8.065 14.697 1.00 57.44 98 ARG A C 1
ATOM 805 O O . ARG A 1 98 ? -13.096 -6.988 14.261 1.00 57.44 98 ARG A O 1
ATOM 812 N N . ARG A 1 99 ? -14.527 -8.188 15.517 1.00 54.34 99 ARG A N 1
ATOM 813 C CA . ARG A 1 99 ? -15.287 -7.075 16.117 1.00 54.34 99 ARG A CA 1
ATOM 814 C C . ARG A 1 99 ? -14.474 -6.260 17.139 1.00 54.34 99 ARG A C 1
ATOM 816 O O . ARG A 1 99 ? -14.995 -5.896 18.186 1.00 54.34 99 ARG A O 1
ATOM 823 N N . GLU A 1 100 ? -13.192 -6.010 16.890 1.00 49.00 100 GLU A N 1
ATOM 824 C CA . GLU A 1 100 ? -12.357 -5.197 17.773 1.00 49.00 100 GLU A CA 1
ATOM 825 C C . GLU A 1 100 ? -11.693 -4.052 17.015 1.00 49.00 100 GLU A C 1
ATOM 827 O O . GLU A 1 100 ? -10.799 -4.219 16.187 1.00 49.00 100 GLU A O 1
ATOM 832 N N . HIS A 1 101 ? -12.139 -2.855 17.374 1.00 49.25 101 HIS A N 1
ATOM 833 C CA . HIS A 1 101 ? -11.916 -1.577 16.710 1.00 49.25 101 HIS A CA 1
ATOM 834 C C . HIS A 1 101 ? -10.511 -0.968 16.961 1.00 49.25 101 HIS A C 1
ATOM 836 O O . HIS A 1 101 ? -10.306 0.221 16.727 1.00 49.25 101 HIS A O 1
ATOM 842 N N . ILE A 1 102 ? -9.540 -1.735 17.488 1.00 50.28 102 ILE A N 1
ATOM 843 C CA . ILE A 1 102 ? -8.301 -1.171 18.079 1.00 50.28 102 ILE A CA 1
ATOM 844 C C . ILE A 1 102 ? -6.991 -1.685 17.436 1.00 50.28 102 ILE A C 1
ATOM 846 O O . ILE A 1 102 ? -5.948 -1.060 17.599 1.00 50.28 102 ILE A O 1
ATOM 850 N N . ILE A 1 103 ? -6.999 -2.745 16.617 1.00 54.00 103 ILE A N 1
ATOM 851 C CA . ILE A 1 103 ? -5.742 -3.364 16.117 1.00 54.00 103 ILE A CA 1
ATOM 852 C C . ILE A 1 103 ? -5.364 -2.927 14.680 1.00 54.00 103 ILE A C 1
ATOM 854 O O . ILE A 1 103 ? -4.313 -3.300 14.158 1.00 54.00 103 ILE A O 1
ATOM 858 N N . GLN A 1 104 ? -6.168 -2.096 14.012 1.00 63.78 104 GLN A N 1
ATOM 859 C CA . GLN A 1 104 ? -5.961 -1.803 12.585 1.00 63.78 104 GLN A CA 1
ATOM 860 C C . GLN A 1 104 ? -5.070 -0.584 12.297 1.00 63.78 104 GLN A C 1
ATOM 862 O O . GLN A 1 104 ? -4.507 -0.493 11.207 1.00 63.78 104 GLN A O 1
ATOM 867 N N . THR A 1 105 ? -4.875 0.330 13.252 1.00 70.12 105 THR A N 1
ATOM 868 C CA . THR A 1 105 ? -4.197 1.614 12.992 1.00 70.12 105 THR A CA 1
ATOM 869 C C . THR A 1 105 ? -2.762 1.434 12.491 1.00 70.12 105 THR A C 1
ATOM 871 O O . THR A 1 105 ? -2.346 2.131 11.568 1.00 70.12 105 THR A O 1
ATOM 874 N N . LYS A 1 106 ? -2.022 0.448 13.022 1.00 80.12 106 LYS A N 1
ATOM 875 C CA . LYS A 1 106 ? -0.665 0.126 12.545 1.00 80.12 106 LYS A CA 1
ATOM 876 C C . LYS A 1 106 ? -0.661 -0.315 11.087 1.00 80.12 106 LYS A C 1
ATOM 878 O O . LYS A 1 106 ? 0.114 0.210 10.299 1.00 80.12 106 LYS A O 1
ATOM 883 N N . ILE A 1 107 ? -1.553 -1.236 10.724 1.00 82.12 107 ILE A N 1
ATOM 884 C CA . ILE A 1 107 ? -1.650 -1.762 9.357 1.00 82.12 107 ILE A CA 1
ATOM 885 C C . ILE A 1 107 ? -2.000 -0.631 8.384 1.00 82.12 107 ILE A C 1
ATOM 887 O O . ILE A 1 107 ? -1.382 -0.520 7.332 1.00 82.12 107 ILE A O 1
ATOM 891 N N . VAL A 1 108 ? -2.919 0.265 8.754 1.00 84.44 108 VAL A N 1
ATOM 892 C CA . VAL A 1 108 ? -3.283 1.419 7.914 1.00 84.44 108 VAL A CA 1
ATOM 893 C C . VAL A 1 108 ? -2.089 2.347 7.678 1.00 84.44 108 VAL A C 1
ATOM 895 O O . VAL A 1 108 ? -1.868 2.776 6.548 1.00 84.44 108 VAL A O 1
ATOM 898 N N . ILE A 1 109 ? -1.283 2.628 8.707 1.00 88.50 109 ILE A N 1
ATOM 899 C CA . ILE A 1 109 ? -0.078 3.462 8.562 1.00 88.50 109 ILE A CA 1
ATOM 900 C C . ILE A 1 109 ? 0.971 2.770 7.690 1.00 88.50 109 ILE A C 1
ATOM 902 O O . ILE A 1 109 ? 1.577 3.420 6.841 1.00 88.50 109 ILE A O 1
ATOM 906 N N . LEU A 1 110 ? 1.154 1.456 7.849 1.00 88.38 110 LEU A N 1
ATOM 907 C CA . LEU A 1 110 ? 2.036 0.665 6.990 1.00 88.38 110 LEU A CA 1
ATOM 908 C C . LEU A 1 110 ? 1.591 0.732 5.524 1.00 88.38 110 LEU A C 1
ATOM 910 O O . LEU A 1 110 ? 2.415 0.975 4.645 1.00 88.38 110 LEU A O 1
ATOM 914 N N . ILE A 1 111 ? 0.291 0.594 5.258 1.00 89.62 111 ILE A N 1
ATOM 915 C CA . ILE A 1 111 ? -0.264 0.724 3.907 1.00 89.62 111 ILE A CA 1
ATOM 916 C C . ILE A 1 111 ? -0.048 2.142 3.363 1.00 89.62 111 ILE A C 1
ATOM 918 O O . ILE A 1 111 ? 0.312 2.305 2.198 1.00 89.62 111 ILE A O 1
ATOM 922 N N . ALA A 1 112 ? -0.207 3.176 4.192 1.00 89.06 112 ALA A N 1
ATOM 923 C CA . ALA A 1 112 ? 0.036 4.557 3.786 1.00 89.06 112 ALA A CA 1
ATOM 924 C C . ALA A 1 112 ? 1.520 4.817 3.452 1.00 89.06 112 ALA A C 1
ATOM 926 O O . ALA A 1 112 ? 1.821 5.469 2.449 1.00 89.06 112 ALA A O 1
ATOM 927 N N . LEU A 1 113 ? 2.450 4.250 4.228 1.00 90.69 113 LEU A N 1
ATOM 928 C CA . LEU A 1 113 ? 3.884 4.268 3.923 1.00 90.69 113 LEU A CA 1
ATOM 929 C C . LEU A 1 113 ? 4.190 3.534 2.610 1.00 90.69 113 LEU A C 1
ATOM 931 O O . LEU A 1 113 ? 4.951 4.045 1.791 1.00 90.69 113 LEU A O 1
ATOM 935 N N . LEU A 1 114 ? 3.559 2.384 2.363 1.00 90.50 114 LEU A N 1
ATOM 936 C CA . LEU A 1 114 ? 3.727 1.619 1.125 1.00 90.50 114 LEU A CA 1
ATOM 937 C C . LEU A 1 114 ? 3.160 2.373 -0.095 1.00 90.50 114 LEU A C 1
ATOM 939 O O . LEU A 1 114 ? 3.780 2.406 -1.160 1.00 90.50 114 LEU A O 1
ATOM 943 N N . ALA A 1 115 ? 2.033 3.069 0.069 1.00 90.12 115 ALA A N 1
ATOM 944 C CA . ALA A 1 115 ? 1.460 3.944 -0.953 1.00 90.12 115 ALA A CA 1
ATOM 945 C C . ALA A 1 115 ? 2.366 5.144 -1.282 1.00 90.12 115 ALA A C 1
ATOM 947 O O . ALA A 1 115 ? 2.505 5.510 -2.454 1.00 90.12 115 ALA A O 1
ATOM 948 N N . LEU A 1 116 ? 3.025 5.734 -0.279 1.00 90.19 116 LEU A N 1
ATOM 949 C CA . LEU A 1 116 ? 4.049 6.761 -0.496 1.00 90.19 116 LEU A CA 1
ATOM 950 C C . LEU A 1 116 ? 5.289 6.188 -1.186 1.00 90.19 116 LEU A C 1
ATOM 952 O O . LEU A 1 116 ? 5.780 6.796 -2.135 1.00 90.19 116 LEU A O 1
ATOM 956 N N . ALA A 1 117 ? 5.753 5.002 -0.786 1.00 86.75 117 ALA A N 1
ATOM 957 C CA . ALA A 1 117 ? 6.884 4.333 -1.425 1.00 86.75 117 ALA A CA 1
ATOM 958 C C . ALA A 1 117 ? 6.640 4.124 -2.930 1.00 86.75 117 ALA A C 1
ATOM 960 O O . ALA A 1 117 ? 7.512 4.416 -3.747 1.00 86.75 117 ALA A O 1
ATOM 961 N N . ARG A 1 118 ? 5.420 3.740 -3.330 1.00 90.56 118 ARG A N 1
ATOM 962 C CA . ARG A 1 118 ? 5.032 3.663 -4.749 1.00 90.56 118 ARG A CA 1
ATOM 963 C C . ARG A 1 118 ? 5.212 4.997 -5.482 1.00 90.56 118 ARG A C 1
ATOM 965 O O . ARG A 1 118 ? 5.674 4.995 -6.620 1.00 90.56 118 ARG A O 1
ATOM 972 N N . LYS A 1 119 ? 4.863 6.130 -4.859 1.00 87.44 119 LYS A N 1
ATOM 973 C CA . LYS A 1 119 ? 5.083 7.460 -5.459 1.00 87.44 119 LYS A CA 1
ATOM 974 C C . LYS A 1 119 ? 6.567 7.780 -5.639 1.00 87.44 119 LYS A C 1
ATOM 976 O O . LYS A 1 119 ? 6.900 8.407 -6.634 1.00 87.44 119 LYS A O 1
ATOM 981 N N . PHE A 1 120 ? 7.438 7.325 -4.737 1.00 84.81 120 PHE A N 1
ATOM 982 C CA . PHE A 1 120 ? 8.890 7.479 -4.885 1.00 84.81 120 PHE A CA 1
ATOM 983 C C . PHE A 1 120 ? 9.463 6.684 -6.058 1.00 84.81 120 PHE A C 1
ATOM 985 O O . PHE A 1 120 ? 10.336 7.172 -6.760 1.00 84.81 120 PHE A O 1
ATOM 992 N N . ILE A 1 121 ? 8.970 5.469 -6.287 1.00 82.31 121 ILE A N 1
ATOM 993 C CA . ILE A 1 121 ? 9.495 4.583 -7.339 1.00 82.31 121 ILE A CA 1
ATOM 994 C C . ILE A 1 121 ? 9.130 5.058 -8.739 1.00 82.31 121 ILE A C 1
ATOM 996 O O . ILE A 1 121 ? 9.923 4.908 -9.662 1.00 82.31 121 ILE A O 1
ATOM 1000 N N . VAL A 1 122 ? 7.930 5.615 -8.893 1.00 81.75 122 VAL A N 1
ATOM 1001 C CA . VAL A 1 122 ? 7.447 6.162 -10.170 1.00 81.75 122 VAL A CA 1
ATOM 1002 C C . VAL A 1 122 ? 8.021 7.564 -10.434 1.00 81.75 122 VAL A C 1
ATOM 1004 O O . VAL A 1 122 ? 7.849 8.100 -11.524 1.00 81.75 122 VAL A O 1
ATOM 1007 N N . LEU A 1 123 ? 8.701 8.167 -9.455 1.00 80.00 123 LEU A N 1
ATOM 1008 C CA . LEU A 1 123 ? 9.291 9.493 -9.589 1.00 80.00 123 LEU A CA 1
ATOM 1009 C C . LEU A 1 123 ? 10.477 9.459 -10.561 1.00 80.00 123 LEU A C 1
ATOM 1011 O O . LEU A 1 123 ? 11.438 8.719 -10.351 1.00 80.00 123 LEU A O 1
ATOM 1015 N N . ASP A 1 124 ? 10.428 10.291 -11.600 1.00 73.81 124 ASP A N 1
ATOM 1016 C CA . ASP A 1 124 ? 11.556 10.493 -12.510 1.00 73.81 124 ASP A CA 1
ATOM 1017 C C . ASP A 1 124 ? 12.437 11.635 -11.994 1.00 73.81 124 ASP A C 1
ATOM 1019 O O . ASP A 1 124 ? 12.097 12.816 -12.103 1.00 73.81 124 ASP A O 1
ATOM 1023 N N . THR A 1 125 ? 13.591 11.296 -11.426 1.00 62.66 125 THR A N 1
ATOM 1024 C CA . THR A 1 125 ? 14.532 12.268 -10.853 1.00 62.66 125 THR A CA 1
ATOM 1025 C C . THR A 1 125 ? 15.146 13.225 -11.880 1.00 62.66 125 THR A C 1
ATOM 1027 O O . THR A 1 125 ? 15.748 14.214 -11.474 1.00 62.66 125 THR A O 1
ATOM 1030 N N . GLY A 1 126 ? 15.005 12.966 -13.187 1.00 66.44 126 GLY A N 1
ATOM 1031 C CA . GLY A 1 126 ? 15.490 13.854 -14.248 1.00 66.44 126 GLY A CA 1
ATOM 1032 C C . GLY A 1 126 ? 14.551 15.019 -14.581 1.00 66.44 126 GLY A C 1
ATOM 1033 O O . GLY A 1 126 ? 15.016 16.057 -15.046 1.00 66.44 126 GLY A O 1
ATOM 1034 N N . ALA A 1 127 ? 13.248 14.869 -14.327 1.00 66.00 127 ALA A N 1
ATOM 1035 C CA . ALA A 1 127 ? 12.215 15.854 -14.674 1.00 66.00 127 ALA A CA 1
ATOM 1036 C C . ALA A 1 127 ? 11.451 16.408 -13.458 1.00 66.00 127 ALA A C 1
ATOM 1038 O O . ALA A 1 127 ? 10.624 17.309 -13.599 1.00 66.00 127 ALA A O 1
ATOM 1039 N N . THR A 1 128 ? 11.699 15.864 -12.265 1.00 73.94 128 THR A N 1
ATOM 1040 C CA . THR A 1 128 ? 10.952 16.225 -11.057 1.00 73.94 128 THR A CA 1
ATOM 1041 C C . THR A 1 128 ? 11.574 17.424 -10.349 1.00 73.94 128 THR A C 1
ATOM 1043 O O . THR A 1 128 ? 12.771 17.452 -10.066 1.00 73.94 128 THR A O 1
ATOM 1046 N N . GLU A 1 129 ? 10.734 18.392 -9.989 1.00 83.31 129 GLU A N 1
ATOM 1047 C CA . GLU A 1 129 ? 11.138 19.539 -9.183 1.00 83.31 129 GLU A CA 1
ATOM 1048 C C . GLU A 1 129 ? 11.667 19.083 -7.803 1.00 83.31 129 GLU A C 1
ATOM 1050 O O . GLU A 1 129 ? 10.991 18.309 -7.113 1.00 83.31 129 GLU A O 1
ATOM 1055 N N . PRO A 1 130 ? 12.839 19.567 -7.344 1.00 84.31 130 PRO A N 1
ATOM 1056 C CA . PRO A 1 130 ? 13.412 19.174 -6.052 1.00 84.31 130 PRO A CA 1
ATOM 1057 C C . PRO A 1 130 ? 12.451 19.350 -4.867 1.00 84.31 130 PRO A C 1
ATOM 1059 O O . PRO A 1 130 ? 12.473 18.565 -3.919 1.00 84.31 130 PRO A O 1
ATOM 1062 N N . THR A 1 131 ? 11.564 20.345 -4.935 1.00 88.25 131 THR A N 1
ATOM 1063 C CA . THR A 1 131 ? 10.531 20.624 -3.926 1.00 88.25 131 THR A CA 1
ATOM 1064 C C . THR A 1 131 ? 9.574 19.446 -3.721 1.00 88.25 131 THR A C 1
ATOM 1066 O O . THR A 1 131 ? 9.207 19.142 -2.585 1.00 88.25 131 THR A O 1
ATOM 1069 N N . MET A 1 132 ? 9.225 18.716 -4.784 1.00 85.12 132 MET A N 1
ATOM 1070 C CA . MET A 1 132 ? 8.350 17.546 -4.710 1.00 85.12 132 MET A CA 1
ATOM 1071 C C . MET A 1 132 ? 9.031 16.376 -3.992 1.00 85.12 132 MET A C 1
ATOM 1073 O O . MET A 1 132 ? 8.394 15.689 -3.192 1.00 85.12 132 MET A O 1
ATOM 1077 N N . VAL A 1 133 ? 10.335 16.183 -4.220 1.00 86.94 133 VAL A N 1
ATOM 1078 C CA . VAL A 1 133 ? 11.133 15.166 -3.515 1.00 86.94 133 VAL A CA 1
ATOM 1079 C C . VAL A 1 133 ? 11.170 15.474 -2.015 1.00 86.94 133 VAL A C 1
ATOM 1081 O O . VAL A 1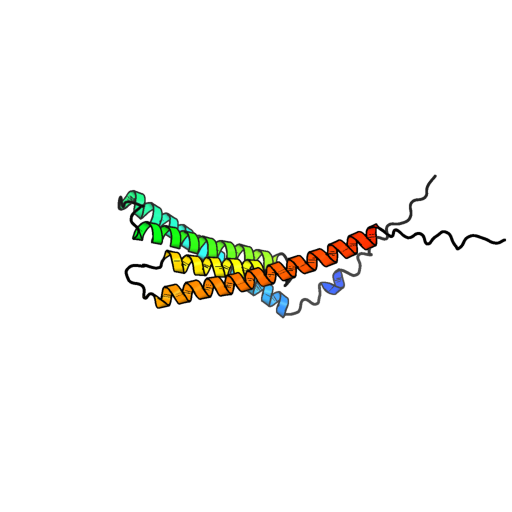 133 ? 10.924 14.585 -1.198 1.00 86.94 133 VAL A O 1
ATOM 1084 N N . PHE A 1 134 ? 11.391 16.740 -1.645 1.00 89.75 134 PHE A N 1
ATOM 1085 C CA . PHE A 1 134 ? 11.349 17.179 -0.247 1.00 89.75 134 PHE A CA 1
ATOM 1086 C C . PHE A 1 134 ? 9.971 16.980 0.391 1.00 89.75 134 PHE A C 1
ATOM 1088 O O . PHE A 1 134 ? 9.893 16.486 1.515 1.00 89.75 134 PHE A O 1
ATOM 1095 N N . ALA A 1 135 ? 8.884 17.302 -0.316 1.00 89.62 135 ALA A N 1
ATOM 1096 C CA . ALA A 1 135 ? 7.525 17.103 0.186 1.00 89.62 135 ALA A CA 1
ATOM 1097 C C . ALA A 1 135 ? 7.217 15.619 0.452 1.00 89.62 135 ALA A C 1
ATOM 1099 O O . ALA A 1 135 ? 6.646 15.276 1.490 1.00 89.62 135 ALA A O 1
ATOM 1100 N N . LEU A 1 136 ? 7.635 14.725 -0.450 1.00 89.69 136 LEU A N 1
ATOM 1101 C CA . LEU A 1 136 ? 7.484 13.280 -0.267 1.00 89.69 136 LEU A CA 1
ATOM 1102 C C . LEU A 1 136 ? 8.331 12.763 0.907 1.00 89.69 136 LEU A C 1
ATOM 1104 O O . LEU A 1 136 ? 7.835 11.972 1.710 1.00 89.69 136 LEU A O 1
ATOM 1108 N N . ALA A 1 137 ? 9.578 13.228 1.042 1.00 89.94 137 ALA A N 1
ATOM 1109 C CA . ALA A 1 137 ? 10.468 12.835 2.137 1.00 89.94 137 ALA A CA 1
ATOM 1110 C C . ALA A 1 137 ? 9.926 13.298 3.495 1.00 89.94 137 ALA A C 1
ATOM 1112 O O . ALA A 1 137 ? 9.887 12.521 4.448 1.00 89.94 137 ALA A O 1
ATOM 1113 N N . PHE A 1 138 ? 9.428 14.534 3.563 1.00 94.25 138 PHE A N 1
ATOM 1114 C CA . PHE A 1 138 ? 8.755 15.059 4.744 1.00 94.25 138 PHE A CA 1
ATOM 1115 C C . PHE A 1 138 ? 7.511 14.236 5.097 1.00 94.25 138 PHE A C 1
ATOM 1117 O O . PHE A 1 138 ? 7.339 13.857 6.252 1.00 94.25 138 PHE A O 1
ATOM 1124 N N . GLY A 1 139 ? 6.686 13.878 4.107 1.00 92.75 139 GLY A N 1
ATOM 1125 C CA . GLY A 1 139 ? 5.536 12.996 4.313 1.00 92.75 139 GLY A CA 1
ATOM 1126 C C . GLY A 1 139 ? 5.926 11.649 4.928 1.00 92.75 139 GLY A C 1
ATOM 1127 O O . GLY A 1 139 ? 5.316 11.221 5.907 1.00 92.75 139 GLY A O 1
ATOM 1128 N N . VAL A 1 140 ? 6.981 11.006 4.417 1.00 93.62 140 VAL A N 1
ATOM 1129 C CA . VAL A 1 140 ? 7.496 9.740 4.973 1.00 93.62 140 VAL A CA 1
ATOM 1130 C C . VAL A 1 140 ? 8.006 9.916 6.403 1.00 93.62 140 VAL A C 1
ATOM 1132 O O . VAL A 1 140 ? 7.693 9.082 7.251 1.00 93.62 140 VAL A O 1
ATOM 1135 N N . LEU A 1 141 ? 8.729 10.999 6.703 1.00 94.50 141 LEU A N 1
ATOM 1136 C CA . LEU A 1 141 ? 9.197 11.291 8.063 1.00 94.50 141 LEU A CA 1
ATOM 1137 C C . LEU A 1 141 ? 8.036 11.488 9.041 1.00 94.50 141 LEU A C 1
ATOM 1139 O O . LEU A 1 141 ? 8.061 10.933 10.138 1.00 94.50 141 LEU A O 1
ATOM 1143 N N . VAL A 1 142 ? 6.998 12.226 8.642 1.00 95.38 142 VAL A N 1
ATOM 1144 C CA . VAL A 1 142 ? 5.805 12.446 9.471 1.00 95.38 142 VAL A CA 1
ATOM 1145 C C . VAL A 1 142 ? 5.079 11.128 9.738 1.00 95.38 142 VAL A C 1
ATOM 1147 O O . VAL A 1 142 ? 4.783 10.824 10.893 1.00 95.38 142 VAL A O 1
ATOM 1150 N N . LEU A 1 143 ? 4.839 10.303 8.711 1.00 92.75 143 LEU A N 1
ATOM 1151 C CA . LEU A 1 143 ? 4.199 8.996 8.900 1.00 92.75 143 LEU A CA 1
ATOM 1152 C C . LEU A 1 143 ? 5.056 8.043 9.745 1.00 92.75 143 LEU A C 1
ATOM 1154 O O . LEU A 1 143 ? 4.518 7.338 10.600 1.00 92.75 143 LEU A O 1
ATOM 1158 N N . GLY A 1 144 ? 6.375 8.046 9.549 1.00 92.56 144 GLY A N 1
ATOM 1159 C CA . GLY A 1 144 ? 7.316 7.284 10.369 1.00 92.56 144 GLY A CA 1
ATOM 1160 C C . GLY A 1 144 ? 7.287 7.712 11.838 1.00 92.56 144 GLY A C 1
ATOM 1161 O O . GLY A 1 144 ? 7.258 6.863 12.726 1.00 92.56 144 GLY A O 1
ATOM 1162 N N . GLY A 1 145 ? 7.200 9.018 12.103 1.00 95.00 145 GLY A N 1
ATOM 1163 C CA . GLY A 1 145 ? 7.039 9.563 13.451 1.00 95.00 145 GLY A CA 1
ATOM 1164 C C . GLY A 1 145 ? 5.729 9.132 14.115 1.00 95.00 145 GLY A C 1
ATOM 1165 O O . GLY A 1 145 ? 5.733 8.718 15.274 1.00 95.00 145 GLY A O 1
ATOM 1166 N N . VAL A 1 146 ? 4.613 9.150 13.376 1.00 92.06 146 VAL A N 1
ATOM 1167 C CA . VAL A 1 146 ? 3.314 8.656 13.872 1.00 92.06 146 VAL A CA 1
ATOM 1168 C C . VAL A 1 146 ? 3.379 7.159 14.188 1.00 92.06 146 VAL A C 1
ATOM 1170 O O . VAL A 1 146 ? 2.898 6.738 15.241 1.00 92.06 146 VAL A O 1
ATOM 1173 N N . TYR A 1 147 ? 4.006 6.359 13.319 1.00 90.44 147 TYR A N 1
ATOM 1174 C CA . TYR A 1 147 ? 4.214 4.931 13.565 1.00 90.44 147 TYR A CA 1
ATOM 1175 C C . TYR A 1 147 ? 5.035 4.687 14.838 1.00 90.44 147 TYR A C 1
ATOM 1177 O O . TYR A 1 147 ? 4.629 3.892 15.688 1.00 90.44 147 TYR A O 1
ATOM 1185 N N . TRP A 1 148 ? 6.147 5.409 15.005 1.00 92.50 148 TRP A N 1
ATOM 1186 C CA . TRP A 1 148 ? 7.009 5.295 16.181 1.00 92.50 148 TRP A CA 1
ATOM 1187 C C . TRP A 1 148 ? 6.271 5.640 17.480 1.00 92.50 148 TRP A C 1
ATOM 1189 O O . TRP A 1 148 ? 6.385 4.907 18.461 1.00 92.50 148 TRP A O 1
ATOM 1199 N N . LEU A 1 149 ? 5.450 6.694 17.477 1.00 90.06 149 LEU A N 1
ATOM 1200 C CA . LEU A 1 149 ? 4.669 7.091 18.651 1.00 90.06 149 LEU A CA 1
ATOM 1201 C C . LEU A 1 149 ? 3.631 6.031 19.049 1.00 90.06 149 LEU A C 1
ATOM 1203 O O . LEU A 1 149 ? 3.421 5.783 20.238 1.00 90.06 149 LEU A O 1
ATOM 1207 N N . ILE A 1 1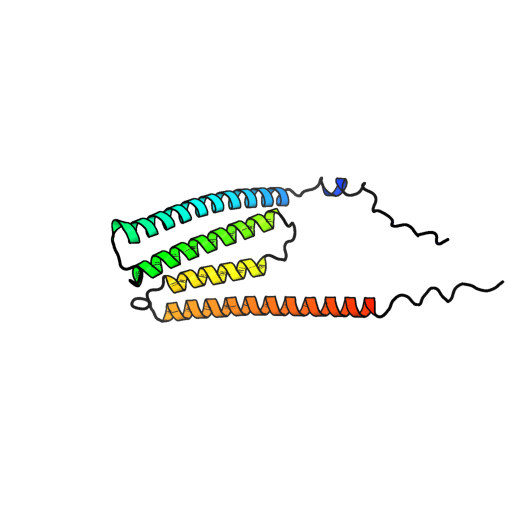50 ? 2.980 5.398 18.070 1.00 86.94 150 ILE A N 1
ATOM 1208 C CA . ILE A 1 150 ? 2.033 4.306 18.331 1.00 86.94 150 ILE A CA 1
ATOM 1209 C C . ILE A 1 150 ? 2.770 3.091 18.898 1.00 86.94 150 ILE A C 1
ATOM 1211 O O . ILE A 1 150 ? 2.323 2.525 19.894 1.00 86.94 150 ILE A O 1
ATOM 1215 N N . GLU A 1 151 ? 3.918 2.719 18.324 1.00 86.31 151 GLU A N 1
ATOM 1216 C CA . GLU A 1 151 ? 4.720 1.602 18.835 1.00 86.31 151 GLU A CA 1
ATOM 1217 C C . GLU A 1 151 ? 5.212 1.860 20.266 1.00 86.31 151 GLU A C 1
ATOM 1219 O O . GLU A 1 151 ? 5.155 0.961 21.103 1.00 86.31 151 GLU A O 1
ATOM 1224 N N . GLN A 1 152 ? 5.619 3.092 20.583 1.00 89.31 152 GLN A N 1
ATOM 1225 C CA . GLN A 1 152 ? 6.055 3.465 21.929 1.00 89.31 152 GLN A CA 1
ATOM 1226 C C . GLN A 1 152 ? 4.923 3.343 22.960 1.00 89.31 152 GLN A C 1
ATOM 1228 O O . GLN A 1 152 ? 5.140 2.824 24.056 1.00 89.31 152 GLN A O 1
ATOM 1233 N N . ARG A 1 153 ? 3.699 3.764 22.612 1.00 85.81 153 ARG A N 1
ATOM 1234 C CA . ARG A 1 153 ? 2.521 3.616 23.486 1.00 85.81 153 ARG A CA 1
ATOM 1235 C C . ARG A 1 153 ? 2.153 2.154 23.714 1.00 85.81 153 ARG A C 1
ATOM 1237 O O . ARG A 1 153 ? 1.804 1.780 24.831 1.00 85.81 153 ARG A O 1
ATOM 1244 N N . ASP A 1 154 ? 2.263 1.324 22.684 1.00 84.00 154 ASP A N 1
ATOM 1245 C CA . ASP A 1 154 ? 1.982 -0.107 22.802 1.00 84.00 154 ASP A CA 1
ATOM 1246 C C . ASP A 1 154 ? 3.070 -0.853 23.584 1.00 84.00 154 ASP A C 1
ATOM 1248 O O . ASP A 1 154 ? 2.780 -1.815 24.297 1.00 84.00 154 ASP A O 1
ATOM 1252 N N . ALA A 1 155 ? 4.329 -0.420 23.489 1.00 84.00 155 ALA A N 1
ATOM 1253 C CA . ALA A 1 155 ? 5.408 -0.929 24.329 1.00 84.00 155 ALA A CA 1
ATOM 1254 C C . ALA A 1 155 ? 5.176 -0.596 25.812 1.00 84.00 155 ALA A C 1
ATOM 1256 O O . ALA A 1 155 ? 5.318 -1.485 26.649 1.00 84.00 155 ALA A O 1
ATOM 1257 N N . ALA A 1 156 ? 4.751 0.634 26.127 1.00 84.56 156 ALA A N 1
ATOM 1258 C CA . ALA A 1 156 ? 4.443 1.054 27.496 1.00 84.56 156 ALA A CA 1
ATOM 1259 C C . ALA A 1 156 ? 3.308 0.223 28.124 1.00 84.56 156 ALA A C 1
ATOM 1261 O O . ALA A 1 156 ? 3.483 -0.329 29.207 1.00 84.56 156 ALA A O 1
ATOM 1262 N N . ARG A 1 157 ? 2.194 0.031 27.401 1.00 82.81 157 ARG A N 1
ATOM 1263 C CA . ARG A 1 157 ? 1.050 -0.784 27.865 1.00 82.81 157 ARG A CA 1
ATOM 1264 C C . ARG A 1 157 ? 1.432 -2.230 28.190 1.00 82.81 157 ARG A C 1
ATOM 1266 O O . ARG A 1 157 ? 0.996 -2.782 29.193 1.00 82.81 157 ARG A O 1
ATOM 1273 N N . ARG A 1 158 ? 2.281 -2.847 27.360 1.00 80.94 158 ARG A N 1
ATOM 1274 C CA . ARG A 1 158 ? 2.766 -4.220 27.595 1.00 80.94 158 ARG A CA 1
ATOM 1275 C C . ARG A 1 158 ? 3.631 -4.334 28.854 1.00 80.94 158 ARG A C 1
ATOM 1277 O O . ARG A 1 158 ? 3.631 -5.393 29.477 1.00 80.94 158 ARG A O 1
ATOM 1284 N N . GLY A 1 159 ? 4.355 -3.274 29.219 1.00 80.50 159 GLY A N 1
ATOM 1285 C CA . GLY A 1 159 ? 5.137 -3.213 30.456 1.00 80.50 159 GLY A CA 1
ATOM 1286 C C . GLY A 1 159 ? 4.252 -3.231 31.705 1.00 80.50 159 GLY A C 1
ATOM 1287 O O . GLY A 1 159 ? 4.478 -4.043 32.597 1.00 80.50 159 GLY A O 1
ATOM 1288 N N . GLU A 1 160 ? 3.191 -2.420 31.716 1.00 80.62 160 GLU A N 1
ATOM 1289 C CA . GLU A 1 160 ? 2.222 -2.342 32.825 1.00 80.62 160 GLU A CA 1
ATOM 1290 C C . GLU A 1 160 ? 1.489 -3.681 33.052 1.00 80.62 160 GLU A C 1
ATOM 1292 O O . GLU A 1 160 ? 1.314 -4.136 34.186 1.00 80.62 160 GLU A O 1
ATOM 1297 N N . GLU A 1 161 ? 1.104 -4.369 31.971 1.00 77.50 161 GLU A N 1
ATOM 1298 C CA . GLU A 1 161 ? 0.467 -5.691 32.048 1.00 77.50 161 GLU A CA 1
ATOM 1299 C C . GLU A 1 161 ? 1.416 -6.780 32.575 1.00 77.50 161 GLU A C 1
ATOM 1301 O O . GLU A 1 161 ? 0.985 -7.683 33.300 1.00 77.50 161 GLU A O 1
ATOM 1306 N N . ALA A 1 162 ? 2.702 -6.716 32.218 1.00 75.44 162 ALA A N 1
ATOM 1307 C CA . ALA A 1 162 ? 3.708 -7.660 32.694 1.00 75.44 162 ALA A CA 1
ATOM 1308 C C . ALA A 1 162 ? 3.975 -7.481 34.196 1.00 75.44 162 ALA A C 1
ATOM 1310 O O . ALA A 1 162 ? 3.989 -8.467 34.930 1.00 75.44 162 ALA A O 1
ATOM 1311 N N . GLU A 1 163 ? 4.093 -6.240 34.669 1.00 79.19 163 GLU A N 1
ATOM 1312 C CA . GLU A 1 163 ? 4.304 -5.917 36.086 1.00 79.19 163 GLU A CA 1
ATOM 1313 C C . G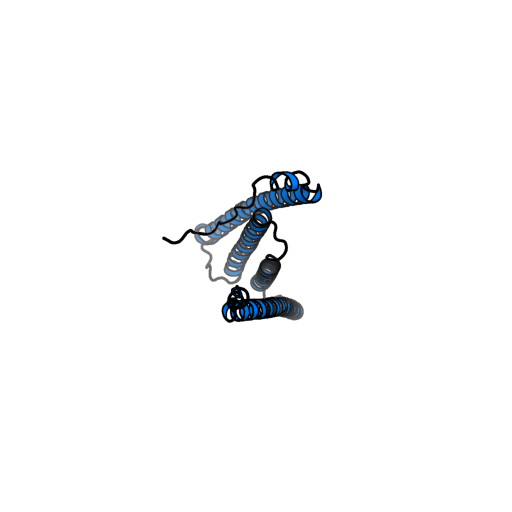LU A 1 163 ? 3.098 -6.308 36.959 1.00 79.19 163 GLU A C 1
ATOM 1315 O O . GLU A 1 163 ? 3.259 -6.883 38.040 1.00 79.19 163 GLU A O 1
ATOM 1320 N N . THR A 1 164 ? 1.878 -6.126 36.439 1.00 74.69 164 THR A N 1
ATOM 1321 C CA . THR A 1 164 ? 0.633 -6.555 37.104 1.00 74.69 164 THR A CA 1
ATOM 1322 C C . THR A 1 164 ? 0.538 -8.083 37.221 1.00 74.69 164 THR A C 1
ATOM 1324 O O . THR A 1 164 ? 0.094 -8.610 38.246 1.00 74.69 164 THR A O 1
ATOM 1327 N N . ARG A 1 165 ? 0.978 -8.825 36.192 1.00 72.75 165 ARG A N 1
ATOM 1328 C CA . ARG A 1 165 ? 1.012 -10.300 36.219 1.00 72.75 165 ARG A CA 1
ATOM 1329 C C . ARG A 1 165 ? 2.095 -10.849 37.140 1.00 72.75 165 ARG A C 1
ATOM 1331 O O . ARG A 1 165 ? 1.841 -11.851 37.797 1.00 72.75 165 ARG A O 1
ATOM 1338 N N . VAL A 1 166 ? 3.264 -10.212 37.201 1.00 74.81 166 VAL A N 1
ATOM 1339 C CA . VAL A 1 166 ? 4.350 -10.612 38.111 1.00 74.81 166 VAL A CA 1
ATOM 1340 C C . VAL A 1 166 ? 3.938 -10.368 39.564 1.00 74.81 166 VAL A C 1
ATOM 1342 O O . VAL A 1 166 ? 3.996 -11.295 40.363 1.00 74.81 166 VAL A O 1
ATOM 1345 N N . THR A 1 167 ? 3.375 -9.198 39.879 1.00 71.62 167 THR A N 1
ATOM 1346 C CA . THR A 1 167 ? 2.854 -8.884 41.224 1.00 71.62 167 THR A CA 1
ATOM 1347 C C . THR A 1 167 ? 1.718 -9.827 41.651 1.00 71.62 167 THR A C 1
ATOM 1349 O O . THR A 1 167 ? 1.678 -10.264 42.798 1.00 71.62 167 THR A O 1
ATOM 1352 N N . SER A 1 168 ? 0.823 -10.213 40.729 1.00 66.12 168 SER A N 1
ATOM 1353 C CA . SER A 1 168 ? -0.240 -11.199 41.013 1.00 66.12 168 SER A CA 1
ATOM 1354 C C . SER A 1 168 ? 0.274 -12.637 41.160 1.00 66.12 168 SER A C 1
ATOM 1356 O O . SER A 1 168 ? -0.374 -13.452 41.810 1.00 66.12 168 SER A O 1
ATOM 1358 N N . ALA A 1 169 ? 1.408 -12.977 40.541 1.00 67.12 169 ALA A N 1
ATOM 1359 C CA . ALA A 1 169 ? 2.025 -14.298 40.657 1.00 67.12 169 ALA A CA 1
ATOM 1360 C C . ALA A 1 169 ? 2.909 -14.430 41.911 1.00 67.12 169 ALA A C 1
ATOM 1362 O O . ALA A 1 169 ? 3.094 -15.542 42.404 1.00 67.12 169 ALA A O 1
ATOM 1363 N N . GLU A 1 170 ? 3.438 -13.317 42.429 1.00 64.62 170 GLU A N 1
ATOM 1364 C CA . GLU A 1 170 ? 4.314 -13.284 43.608 1.00 64.62 170 GLU A CA 1
ATOM 1365 C C . GLU A 1 170 ? 3.540 -13.283 44.942 1.00 64.62 170 GLU A C 1
ATOM 1367 O O . GLU A 1 170 ? 4.099 -13.656 45.971 1.00 64.62 170 GLU A O 1
ATOM 1372 N N . HIS A 1 171 ? 2.239 -12.959 44.936 1.00 61.62 171 HIS A N 1
ATOM 1373 C CA . HIS A 1 171 ? 1.382 -12.999 46.130 1.00 61.62 171 HIS A CA 1
ATOM 1374 C C . HIS A 1 171 ? 0.211 -13.995 45.993 1.00 61.62 171 HIS A C 1
ATOM 1376 O O . HIS A 1 171 ? -0.945 -13.588 45.853 1.00 61.62 171 HIS A O 1
ATOM 1382 N N . PRO A 1 172 ? 0.463 -15.319 46.019 1.00 54.16 172 PRO A N 1
ATOM 1383 C CA . PRO A 1 172 ? -0.610 -16.292 46.135 1.00 54.16 172 PRO A CA 1
ATOM 1384 C C . PRO A 1 172 ? -1.129 -16.253 47.576 1.00 54.16 172 PRO A C 1
ATOM 1386 O O . PRO A 1 172 ? -0.412 -16.667 48.481 1.00 54.16 172 PRO A O 1
ATOM 1389 N N . GLU A 1 173 ? -2.337 -15.716 47.772 1.00 58.78 173 GLU A N 1
ATOM 1390 C CA . GLU A 1 173 ? -3.194 -15.853 48.964 1.00 58.78 173 GLU A CA 1
ATOM 1391 C C . GLU A 1 173 ? -2.615 -16.751 50.076 1.00 58.78 173 GLU A C 1
ATOM 1393 O O . GLU A 1 173 ? -2.903 -17.945 50.177 1.00 58.78 173 GLU A O 1
ATOM 1398 N N . THR A 1 174 ? -1.825 -16.158 50.968 1.00 58.34 174 THR A N 1
ATOM 1399 C CA . THR A 1 174 ? -1.646 -16.670 52.327 1.00 58.34 174 THR A CA 1
ATOM 1400 C C . THR A 1 174 ? -2.745 -16.073 53.198 1.00 58.34 174 THR A C 1
ATOM 1402 O O . THR A 1 174 ? -2.459 -15.337 54.135 1.00 58.34 174 THR A O 1
ATOM 1405 N N . ASP A 1 175 ? -4.009 -16.334 52.861 1.00 56.88 175 ASP A N 1
ATOM 1406 C CA . ASP A 1 175 ? -5.152 -15.895 53.670 1.00 56.88 175 ASP A CA 1
ATOM 1407 C C . ASP A 1 175 ? -6.238 -16.982 53.740 1.00 56.88 175 ASP A C 1
ATOM 1409 O O . ASP A 1 175 ? -7.376 -16.807 53.328 1.00 56.88 175 ASP A O 1
ATOM 1413 N N . ASP A 1 176 ? -5.864 -18.164 54.248 1.00 54.94 176 ASP A N 1
ATOM 1414 C CA . ASP A 1 176 ? -6.825 -19.172 54.749 1.00 54.94 176 ASP A CA 1
ATOM 1415 C C . ASP A 1 176 ? -6.354 -19.836 56.065 1.00 54.94 176 ASP A C 1
ATOM 1417 O O . ASP A 1 176 ? -6.818 -20.900 56.468 1.00 54.94 176 ASP A O 1
ATOM 1421 N N . ALA A 1 177 ? -5.406 -19.225 56.786 1.00 54.25 177 ALA A N 1
ATOM 1422 C CA . ALA A 1 177 ? -4.837 -19.825 58.002 1.00 54.25 177 ALA A CA 1
ATOM 1423 C C . ALA A 1 177 ? -5.304 -19.186 59.325 1.00 54.25 177 ALA A C 1
ATOM 1425 O O . ALA A 1 177 ? -4.880 -19.642 60.385 1.00 54.25 177 ALA A O 1
ATOM 1426 N N . SER A 1 178 ? -6.185 -18.176 59.305 1.00 55.44 178 SER A N 1
ATOM 1427 C CA . SER A 1 178 ? -6.562 -17.426 60.522 1.00 55.44 178 SER A CA 1
ATOM 1428 C C . SER A 1 178 ? -7.977 -17.708 61.069 1.00 55.44 178 SER A C 1
ATOM 1430 O O . SER A 1 178 ? -8.377 -17.120 62.068 1.00 55.44 178 SER A O 1
ATOM 1432 N N . SER A 1 179 ? -8.759 -18.630 60.484 1.00 55.44 179 SER A N 1
ATOM 1433 C CA . SER A 1 179 ? -10.167 -18.846 60.901 1.00 55.44 179 SER A CA 1
ATOM 1434 C C . SER A 1 179 ? -10.550 -20.256 61.383 1.00 55.44 179 SER A C 1
ATOM 1436 O O . SER A 1 179 ? -11.725 -20.617 61.374 1.00 55.44 179 SER A O 1
ATOM 1438 N N . ARG A 1 180 ? -9.606 -21.073 61.883 1.00 53.81 180 ARG A N 1
ATOM 1439 C CA . ARG A 1 180 ? -9.950 -22.347 62.564 1.00 53.81 180 ARG A CA 1
ATOM 1440 C C . ARG A 1 180 ? -9.235 -22.578 63.897 1.00 53.81 180 ARG A C 1
ATOM 1442 O O . ARG A 1 180 ? -8.356 -23.428 63.992 1.00 53.81 180 ARG A O 1
ATOM 1449 N N . LYS A 1 181 ? -9.687 -21.880 64.941 1.00 50.56 181 LYS A N 1
ATOM 1450 C CA . LYS A 1 181 ? -10.019 -22.402 66.293 1.00 50.56 181 LYS A CA 1
ATOM 1451 C C . LYS A 1 181 ? -10.456 -21.213 67.164 1.00 50.56 181 LYS A C 1
ATOM 1453 O O . LYS A 1 181 ? -9.816 -20.172 67.049 1.00 50.56 181 LYS A O 1
ATOM 1458 N N . PRO A 1 182 ? -11.501 -21.324 68.011 1.00 53.28 182 PRO A N 1
ATOM 1459 C CA . PRO A 1 182 ? -11.479 -22.274 69.129 1.00 53.28 182 PRO A CA 1
ATOM 1460 C C . PRO A 1 182 ? -12.841 -22.894 69.518 1.00 53.28 182 PRO A C 1
ATOM 1462 O O . PRO A 1 182 ? -13.861 -22.215 69.560 1.00 53.28 182 PRO A O 1
ATOM 1465 N N . SER A 1 183 ? -12.817 -24.175 69.893 1.00 46.72 183 SER A N 1
ATOM 1466 C CA . SER A 1 183 ? -13.687 -24.809 70.902 1.00 46.72 183 SER A CA 1
ATOM 1467 C C . SER A 1 183 ? -13.158 -26.209 71.179 1.00 46.72 183 SER A C 1
ATOM 1469 O O . SER A 1 183 ? -12.978 -26.942 70.176 1.00 46.72 183 SER A O 1
#

Foldseek 3Di:
DDDDDDDDDPDPPPPVVVVPCPDPVNVVLLVVLVVVLVVLVVVLVVLVVVLVVLVCCCVPPVVHDCPPLQNVLVNVLSVLVNVLSVLVSVLSVVVNVDPDPPPRPLSVLVSVLSVLVSVVSNDDPVPDDVVVVVVSVVVNVVSVVVNVVVVVVVVVVVVVVVVVVVVVVVDDDPPPPPPDDDD

Secondary structure (DSSP, 8-state):
-PPPP---PPPTTSHHHHTT---HHHHHHHHHHHHHHHHHHHHHHHHHHHHHHHHHIIIIIS---TTSHHHHHHHHHHHHHHHHHHHHHHHHHHHHH---TTSSHHHHHHHHHHHHHHHHHT--TTTS-HHHHHHHHHHHHHHHHHHHHHHHHHHHHHHHHHHHHHHHHH-----SSSS----

pLDDT: mean 77.52, std 15.52, range [38.97, 97.38]